Protein AF-A0A935Y206-F1 (afdb_monomer_lite)

Sequence (131 aa):
MAISHSARYLCGFILDNRCCIFYPYLQGKVLQQSDTTMWEASSKESLDYRKETGESALWNTRMFGGMPTYQITSPAKSNYLVYVQSALALFTSGPLYYFILFSICSYIFYLALSMLMDSICRSYKLCLCHE

Secondary structure (DSSP, 8-state):
-HHHHHHHHHHHHHHHHHHHTSHHHHTTPPP--HHHHHHHHHHHHHHHHHHHHSSPPSEESTTTT-EEGGGTT---TT-THHHHHHHHTTT--SHHHHHHHHHHHHHHHHHHHHHHHHHHHHHTT-GGG--

pLDDT: mean 77.19, std 11.03, range [38.97, 92.62]

Foldseek 3Di:
DLVVVLVVVLVVVVVVCCPPPCVVVVVVDDDDDPVVVVLCVQCVQQVVCCVVVVDGDQWDCPPPRIDGCPVRDDDDPDPPVVVVVVVQQVPPDDPVSVVVVVSVVVSVVSVVVSVVVVVVCVVVVPPPPPD

Radius of gyration: 23.93 Å; chains: 1; bounding box: 54×35×66 Å

Structure (mmCIF, N/CA/C/O backbone):
data_AF-A0A935Y206-F1
#
_entry.id   AF-A0A935Y206-F1
#
loop_
_atom_site.group_PDB
_atom_site.id
_atom_site.type_symbol
_atom_site.label_atom_id
_atom_site.label_alt_id
_atom_site.label_comp_id
_atom_site.label_asym_id
_atom_site.label_entity_id
_atom_site.label_seq_id
_atom_site.pdbx_PDB_ins_code
_atom_site.Cartn_x
_atom_site.Cartn_y
_atom_site.Cartn_z
_atom_site.occupancy
_atom_site.B_iso_or_equiv
_atom_site.auth_seq_id
_atom_site.auth_comp_id
_atom_site.auth_asym_id
_atom_site.auth_atom_id
_atom_site.pdbx_PDB_model_num
ATOM 1 N N . MET A 1 1 ? 18.323 -7.080 -31.853 1.00 52.34 1 MET A N 1
ATOM 2 C CA . MET A 1 1 ? 18.274 -8.410 -31.203 1.00 52.34 1 MET A CA 1
ATOM 3 C C . MET A 1 1 ? 18.087 -8.323 -29.683 1.00 52.34 1 MET A C 1
ATOM 5 O O . MET A 1 1 ? 17.282 -9.074 -29.146 1.00 52.34 1 MET A O 1
ATOM 9 N N . ALA A 1 2 ? 18.722 -7.370 -28.985 1.00 55.7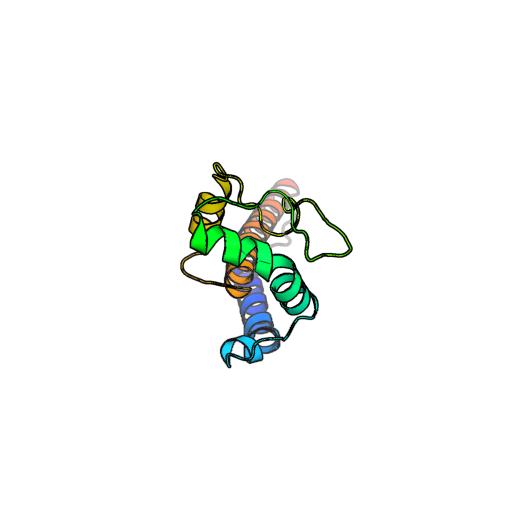5 2 ALA A N 1
ATOM 10 C CA . ALA A 1 2 ? 18.570 -7.185 -27.531 1.00 55.75 2 ALA A CA 1
ATOM 11 C C . ALA A 1 2 ? 17.109 -6.989 -27.056 1.00 55.75 2 ALA A C 1
ATOM 13 O O . ALA A 1 2 ? 16.681 -7.633 -26.101 1.00 55.75 2 ALA A O 1
ATOM 14 N N . ILE A 1 3 ? 16.306 -6.200 -27.785 1.00 58.75 3 ILE A N 1
ATOM 15 C CA . ILE A 1 3 ? 14.886 -5.938 -27.457 1.00 58.75 3 ILE A CA 1
ATOM 16 C C . ILE A 1 3 ? 14.011 -7.202 -27.586 1.00 58.75 3 ILE A C 1
ATOM 18 O O . ILE A 1 3 ? 13.080 -7.408 -26.812 1.00 58.75 3 ILE A O 1
ATOM 22 N N . SER A 1 4 ? 14.318 -8.100 -28.531 1.00 61.31 4 SER A N 1
ATOM 23 C CA . SER A 1 4 ? 13.579 -9.363 -28.670 1.00 61.31 4 SER A CA 1
ATOM 24 C C . SER A 1 4 ? 13.944 -10.389 -27.597 1.00 61.31 4 SER A C 1
ATOM 26 O O . SER A 1 4 ? 13.126 -11.253 -27.301 1.00 61.31 4 SER A O 1
ATOM 28 N N . HIS A 1 5 ? 15.144 -10.313 -27.011 1.00 65.25 5 HIS A N 1
ATOM 29 C CA . HIS A 1 5 ? 15.527 -11.161 -25.880 1.00 65.25 5 HIS A CA 1
ATOM 30 C C . HIS A 1 5 ? 14.906 -10.657 -24.575 1.00 65.25 5 HIS A C 1
ATOM 32 O O . HIS A 1 5 ? 14.305 -11.450 -23.856 1.00 65.25 5 HIS A O 1
ATOM 38 N N . SER A 1 6 ? 14.945 -9.348 -24.307 1.00 63.66 6 SER A N 1
ATOM 39 C CA . SER A 1 6 ? 14.300 -8.761 -23.122 1.00 63.66 6 SER A CA 1
ATOM 40 C C . SER A 1 6 ? 12.784 -9.001 -23.096 1.00 63.66 6 SER A C 1
ATOM 42 O O . SER A 1 6 ? 12.241 -9.345 -22.047 1.00 63.66 6 SER A O 1
ATOM 44 N N . ALA A 1 7 ? 12.109 -8.949 -24.251 1.00 64.06 7 ALA A N 1
ATOM 45 C CA . ALA A 1 7 ? 10.695 -9.314 -24.368 1.00 64.06 7 ALA A CA 1
ATOM 46 C C . ALA A 1 7 ? 10.416 -10.802 -24.055 1.00 64.06 7 ALA A C 1
ATOM 48 O O . ALA A 1 7 ? 9.395 -11.116 -23.442 1.00 64.06 7 ALA A O 1
ATOM 49 N N . ARG A 1 8 ? 11.324 -11.726 -24.414 1.00 67.69 8 ARG A N 1
ATOM 50 C CA . ARG A 1 8 ? 11.196 -13.160 -24.077 1.00 67.69 8 ARG A CA 1
ATOM 51 C C . ARG A 1 8 ? 11.330 -13.407 -22.573 1.00 67.69 8 ARG A C 1
ATOM 53 O O . ARG A 1 8 ? 10.532 -14.163 -22.025 1.00 67.69 8 ARG A O 1
ATOM 60 N N . TYR A 1 9 ? 12.277 -12.748 -21.900 1.00 69.44 9 TYR A N 1
ATOM 61 C CA . TYR A 1 9 ? 12.439 -12.860 -20.443 1.00 69.44 9 TYR A CA 1
ATOM 62 C C . TYR A 1 9 ? 11.244 -12.277 -19.679 1.00 69.44 9 TYR A C 1
ATOM 64 O O . TYR A 1 9 ? 10.820 -12.854 -18.681 1.00 69.44 9 TYR A O 1
ATOM 72 N N . LEU A 1 10 ? 10.654 -11.185 -20.177 1.00 66.38 10 LEU A N 1
ATOM 73 C CA . LEU A 1 10 ? 9.443 -10.611 -19.593 1.00 66.38 10 LEU A CA 1
ATOM 74 C C . LEU A 1 10 ? 8.237 -11.552 -19.736 1.00 66.38 10 LEU A C 1
ATOM 76 O O . LEU A 1 10 ? 7.524 -11.787 -18.762 1.00 66.38 10 LEU A O 1
ATOM 80 N N . CYS A 1 11 ? 8.021 -12.120 -20.928 1.00 65.06 11 CYS A N 1
ATOM 81 C CA . CYS A 1 11 ? 6.955 -13.099 -21.143 1.00 65.06 11 CYS A CA 1
ATOM 82 C C . CYS A 1 11 ? 7.135 -14.340 -20.257 1.00 65.06 11 CYS A C 1
ATOM 84 O O . CYS A 1 11 ? 6.157 -14.781 -19.661 1.00 65.06 11 CYS A O 1
ATOM 86 N N . GLY A 1 12 ? 8.361 -14.856 -20.109 1.00 70.56 12 GLY A N 1
ATOM 87 C CA . GLY A 1 12 ? 8.660 -15.967 -19.196 1.00 70.56 12 GLY A CA 1
ATOM 88 C C . GLY A 1 12 ? 8.353 -15.624 -17.737 1.00 70.56 12 GLY A C 1
ATOM 89 O O . GLY A 1 12 ? 7.554 -16.298 -17.098 1.00 70.56 12 GLY A O 1
ATOM 90 N N . PHE A 1 13 ? 8.873 -14.499 -17.238 1.00 71.12 13 PHE A N 1
ATOM 91 C CA . PHE A 1 13 ? 8.650 -14.064 -15.856 1.00 71.12 13 PHE A CA 1
ATOM 92 C C . PHE A 1 13 ? 7.165 -13.843 -15.524 1.00 71.12 13 PHE A C 1
ATOM 94 O O . PHE A 1 13 ? 6.713 -14.191 -14.430 1.00 71.12 13 PHE A O 1
ATOM 101 N N . ILE A 1 14 ? 6.387 -13.285 -16.459 1.00 68.75 14 ILE A N 1
ATOM 102 C CA . ILE A 1 14 ? 4.944 -13.084 -16.281 1.00 68.75 14 ILE A CA 1
ATOM 103 C C . ILE A 1 14 ? 4.202 -14.427 -16.310 1.00 68.75 14 ILE A C 1
ATOM 105 O O . ILE A 1 14 ? 3.335 -14.643 -15.463 1.00 68.75 14 ILE A O 1
ATOM 109 N N . LEU A 1 15 ? 4.523 -15.328 -17.245 1.00 66.44 15 LEU A N 1
ATOM 110 C CA . LEU A 1 15 ? 3.852 -16.627 -17.377 1.00 66.44 15 LEU A CA 1
ATOM 111 C C . LEU A 1 15 ? 4.145 -17.557 -16.188 1.00 66.44 15 LEU A C 1
ATOM 113 O O . LEU A 1 15 ? 3.211 -18.157 -15.652 1.00 66.44 15 LEU A O 1
ATOM 117 N N . ASP A 1 16 ? 5.390 -17.602 -15.713 1.00 62.94 16 ASP A N 1
ATOM 118 C CA . ASP A 1 16 ? 5.805 -18.469 -14.604 1.00 62.94 16 ASP A CA 1
ATOM 119 C C . ASP A 1 16 ? 5.179 -18.036 -13.265 1.00 62.94 16 ASP A C 1
ATOM 121 O O . ASP A 1 16 ? 4.675 -18.860 -12.497 1.00 62.94 16 ASP A O 1
ATOM 125 N N . ASN A 1 17 ? 5.130 -16.727 -12.989 1.00 63.81 17 ASN A N 1
ATOM 126 C CA . ASN A 1 17 ? 4.570 -16.218 -11.732 1.00 63.81 17 ASN A CA 1
ATOM 127 C C . ASN A 1 17 ? 3.033 -16.270 -11.683 1.00 63.81 17 ASN A C 1
ATOM 129 O O . ASN A 1 17 ? 2.460 -16.521 -10.619 1.00 63.81 17 ASN A O 1
ATOM 133 N N . ARG A 1 18 ? 2.346 -16.041 -12.814 1.00 62.72 18 ARG A N 1
ATOM 134 C CA . ARG A 1 18 ? 0.870 -16.052 -12.891 1.00 62.72 18 ARG A CA 1
ATOM 135 C C . ARG A 1 18 ? 0.289 -17.417 -12.526 1.00 62.72 18 ARG A C 1
ATOM 137 O O . ARG A 1 18 ? -0.690 -17.476 -11.785 1.00 62.72 18 ARG A O 1
ATOM 144 N N . CYS A 1 19 ? 0.881 -18.489 -13.046 1.00 58.19 19 CYS A N 1
ATOM 145 C CA . CYS A 1 19 ? 0.313 -19.831 -12.949 1.00 58.19 19 CYS A CA 1
ATOM 146 C C . CYS A 1 19 ? 0.578 -20.496 -11.593 1.00 58.19 19 CYS A C 1
ATOM 148 O O . CYS A 1 19 ? -0.313 -21.149 -11.057 1.00 58.19 19 CYS A O 1
ATOM 150 N N . CYS A 1 20 ? 1.764 -20.310 -11.009 1.00 62.03 20 CYS A N 1
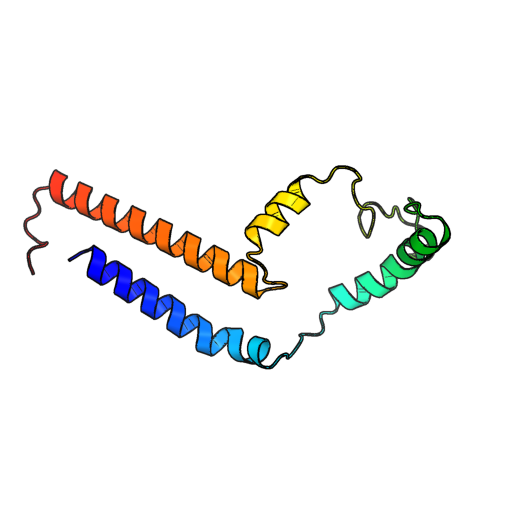ATOM 151 C CA . CYS A 1 20 ? 2.150 -21.055 -9.808 1.00 62.03 20 CYS A CA 1
ATOM 152 C C . CYS A 1 20 ? 1.749 -20.361 -8.497 1.00 62.03 20 CYS A C 1
ATOM 154 O O . CYS A 1 20 ? 1.376 -21.038 -7.542 1.00 62.03 20 CYS A O 1
ATOM 156 N N . ILE A 1 21 ? 1.803 -19.024 -8.432 1.00 68.56 21 ILE A N 1
ATOM 157 C CA . ILE A 1 21 ? 1.690 -18.288 -7.157 1.00 68.56 21 ILE A CA 1
ATOM 158 C C . ILE A 1 21 ? 0.302 -17.654 -6.976 1.00 68.56 21 ILE A C 1
ATOM 160 O O . ILE A 1 21 ? -0.262 -17.695 -5.884 1.00 68.56 21 ILE A O 1
ATOM 164 N N . PHE A 1 22 ? -0.291 -17.103 -8.042 1.00 73.69 22 PHE A N 1
ATOM 165 C CA . PHE A 1 22 ? -1.560 -16.360 -7.954 1.00 73.69 22 PHE A CA 1
ATOM 166 C C . PHE A 1 22 ? -2.812 -17.202 -8.202 1.00 73.69 22 PHE A C 1
ATOM 168 O O . PHE A 1 22 ? -3.919 -16.721 -7.968 1.00 73.69 22 PHE A O 1
ATOM 175 N N . TYR A 1 23 ? -2.676 -18.459 -8.621 1.00 77.62 23 TYR A N 1
ATOM 176 C CA . TYR A 1 23 ? -3.816 -19.343 -8.863 1.00 77.62 23 TYR A CA 1
ATOM 177 C C . TYR A 1 23 ? -4.803 -19.456 -7.679 1.00 77.62 23 TYR A C 1
ATOM 179 O O . TYR A 1 23 ? -5.996 -19.235 -7.894 1.00 77.62 23 TYR A O 1
ATOM 187 N N . PRO A 1 24 ? -4.377 -19.703 -6.419 1.00 78.19 24 PRO A N 1
ATOM 188 C CA . PRO A 1 24 ? -5.313 -19.728 -5.290 1.00 78.19 24 PRO A CA 1
ATOM 189 C C . PRO A 1 24 ? -5.929 -18.352 -4.990 1.00 78.19 24 PRO A C 1
ATOM 191 O O . PRO A 1 24 ? -7.084 -18.279 -4.577 1.00 78.19 24 PRO A O 1
ATOM 194 N N . TYR A 1 25 ? -5.196 -17.264 -5.243 1.00 78.62 25 TYR A N 1
ATOM 195 C CA . TYR A 1 25 ? -5.699 -15.900 -5.070 1.00 78.62 25 TYR A CA 1
ATOM 196 C C . TYR A 1 25 ? -6.816 -15.577 -6.076 1.00 78.62 25 TYR A C 1
ATOM 198 O O . TYR A 1 25 ? -7.846 -15.024 -5.703 1.00 78.62 25 TYR A O 1
ATOM 206 N N . LEU A 1 26 ? -6.659 -15.995 -7.337 1.00 75.56 26 LEU A N 1
ATOM 207 C CA . LEU A 1 26 ? -7.680 -15.855 -8.385 1.00 75.56 26 LEU A CA 1
ATOM 208 C C . LEU A 1 26 ? -8.931 -16.705 -8.111 1.00 75.56 26 LEU A C 1
ATOM 210 O O . LEU A 1 26 ? -10.018 -16.353 -8.555 1.00 75.56 26 LEU A O 1
ATOM 214 N N . GLN A 1 27 ? -8.793 -17.792 -7.346 1.00 82.31 27 GLN A N 1
ATOM 215 C CA . GLN A 1 27 ? -9.918 -18.594 -6.846 1.00 82.31 27 GLN A CA 1
ATOM 216 C C . GLN A 1 27 ? -10.653 -17.942 -5.663 1.00 82.31 27 GLN A C 1
ATOM 218 O O . GL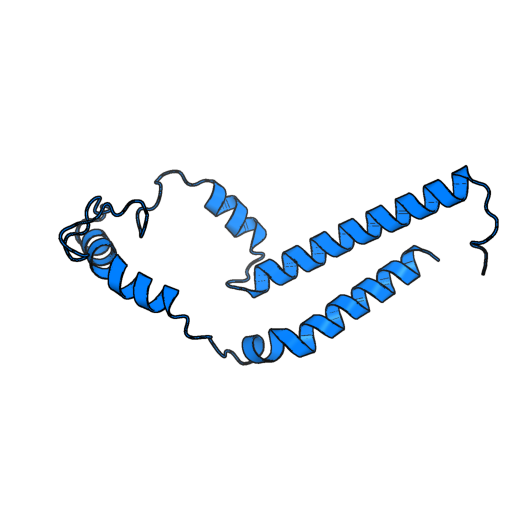N A 1 27 ? -11.584 -18.538 -5.125 1.00 82.31 27 GLN A O 1
ATOM 223 N N . GLY A 1 28 ? -10.226 -16.756 -5.216 1.00 80.56 28 GLY A N 1
ATOM 224 C CA . GLY A 1 28 ? -10.818 -16.067 -4.070 1.00 80.56 28 GLY A CA 1
ATOM 225 C C . GLY A 1 28 ? -10.483 -16.709 -2.724 1.00 80.56 28 GLY A C 1
ATOM 226 O O . GLY A 1 28 ? -11.134 -16.411 -1.725 1.00 80.56 28 GLY A O 1
ATOM 227 N N . LYS A 1 29 ? -9.477 -17.593 -2.662 1.00 82.31 29 LYS A N 1
ATOM 228 C CA . LYS A 1 29 ? -9.028 -18.160 -1.388 1.00 82.31 29 LYS A CA 1
ATOM 229 C C . LYS A 1 29 ? -8.262 -17.092 -0.619 1.00 82.31 29 LYS A C 1
ATOM 231 O O . LYS A 1 29 ? -7.241 -16.588 -1.084 1.00 82.31 29 LYS A O 1
ATOM 236 N N . VAL A 1 30 ? -8.753 -16.774 0.571 1.00 81.19 30 VAL A N 1
ATOM 237 C CA . VAL A 1 30 ? -8.119 -15.822 1.483 1.00 81.19 30 VAL A CA 1
ATOM 238 C C . VAL A 1 30 ? -7.341 -16.595 2.539 1.00 81.19 30 VAL A C 1
ATOM 240 O O . VAL A 1 30 ? -7.866 -17.525 3.154 1.00 81.19 30 VAL A O 1
ATOM 243 N N . LEU A 1 31 ? -6.082 -16.212 2.751 1.00 82.81 31 LEU A N 1
ATOM 244 C CA . LEU A 1 31 ? -5.264 -16.766 3.821 1.00 82.81 31 LEU A CA 1
ATOM 245 C C . LEU A 1 31 ? -5.670 -16.124 5.152 1.00 82.81 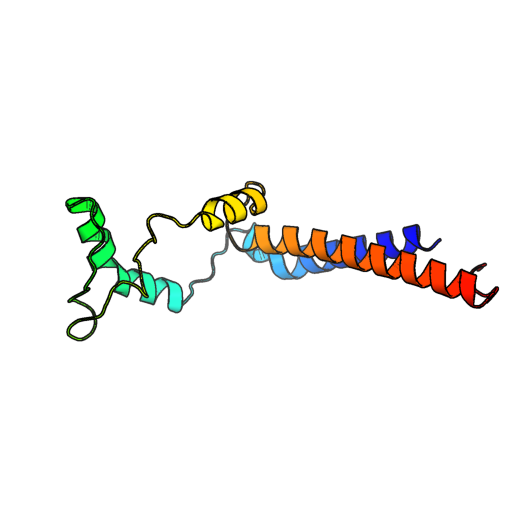31 LEU A C 1
ATOM 247 O O . LEU A 1 31 ? -5.606 -14.905 5.295 1.00 82.81 31 LEU A O 1
ATOM 251 N N . GLN A 1 32 ? -6.053 -16.947 6.127 1.00 86.94 32 GLN A N 1
ATOM 252 C CA . GLN A 1 32 ? -6.260 -16.492 7.500 1.00 86.94 32 GLN A CA 1
ATOM 253 C C . GLN A 1 32 ? -4.895 -16.240 8.143 1.00 86.94 32 GLN A C 1
ATOM 255 O O . GLN A 1 32 ? -4.113 -17.170 8.337 1.00 86.94 32 GLN A O 1
ATOM 260 N N . GLN A 1 33 ? -4.594 -14.976 8.428 1.00 88.88 33 GLN A N 1
ATOM 261 C CA . GLN A 1 33 ? -3.344 -14.565 9.057 1.00 88.88 33 GLN A CA 1
ATOM 262 C C . GLN A 1 33 ? -3.593 -14.328 10.547 1.00 88.88 33 GLN A C 1
ATOM 264 O O . GLN A 1 33 ? -4.503 -13.596 10.924 1.00 88.88 33 GLN A O 1
ATOM 269 N N . SER A 1 34 ? -2.779 -14.934 11.413 1.00 92.62 34 SER A N 1
ATOM 270 C CA . SER A 1 34 ? -2.928 -14.750 12.863 1.00 92.62 34 SER A CA 1
ATOM 271 C C . SER A 1 34 ? -2.791 -13.280 13.266 1.00 92.62 34 SER A C 1
ATOM 273 O O . SER A 1 34 ? -3.519 -12.810 14.135 1.00 92.62 34 SER A O 1
ATOM 275 N N . ASP A 1 35 ? -1.917 -12.537 12.587 1.00 90.81 35 ASP A N 1
ATOM 276 C CA . ASP A 1 35 ? -1.707 -11.109 12.824 1.00 90.81 35 ASP A CA 1
ATOM 277 C C . ASP A 1 35 ? -2.965 -10.272 12.546 1.00 90.81 35 ASP A C 1
ATOM 279 O O . ASP A 1 35 ? -3.370 -9.477 13.391 1.00 90.81 35 ASP A O 1
ATOM 283 N N . THR A 1 36 ? -3.668 -10.512 11.431 1.00 88.94 36 THR A N 1
ATOM 284 C CA . THR A 1 36 ? -4.897 -9.765 11.111 1.00 88.94 36 THR A CA 1
ATOM 285 C C . THR A 1 36 ? -6.003 -10.044 12.123 1.00 88.94 36 THR A C 1
ATOM 287 O O . THR A 1 36 ? -6.666 -9.113 12.575 1.00 88.94 36 THR A O 1
ATOM 290 N N . THR A 1 37 ? -6.157 -11.303 12.546 1.00 92.00 37 THR A N 1
ATOM 291 C CA . THR A 1 37 ? -7.143 -11.675 13.575 1.00 92.00 37 THR A CA 1
ATOM 292 C C . THR A 1 37 ? -6.817 -11.066 14.942 1.00 92.00 37 THR A C 1
ATOM 294 O O . THR A 1 37 ? -7.708 -10.582 15.642 1.00 92.00 37 THR A O 1
ATOM 297 N N . MET A 1 38 ? -5.535 -11.029 15.318 1.00 90.31 38 MET A N 1
ATOM 298 C CA . MET A 1 38 ? -5.087 -10.447 16.581 1.00 90.31 38 MET A CA 1
ATOM 299 C C . MET A 1 38 ? -5.208 -8.920 16.571 1.00 90.31 38 MET A C 1
ATOM 301 O O . MET A 1 38 ? -5.624 -8.330 17.571 1.00 90.31 38 MET A O 1
ATOM 305 N N . TRP A 1 39 ? -4.903 -8.277 15.442 1.00 89.19 39 TRP A N 1
ATOM 306 C CA . TRP A 1 39 ? -5.102 -6.844 15.242 1.00 89.19 39 TRP A CA 1
ATOM 307 C C . TRP A 1 39 ? -6.582 -6.462 15.313 1.00 89.19 39 TRP A C 1
ATOM 309 O O . TRP A 1 39 ? -6.924 -5.480 15.973 1.00 89.19 39 TRP A O 1
ATOM 319 N N . GLU A 1 40 ? -7.476 -7.237 14.696 1.00 90.12 40 GLU A N 1
ATOM 320 C CA . GLU A 1 40 ? -8.918 -6.973 14.738 1.00 90.12 40 GLU A CA 1
ATOM 321 C C . GLU A 1 40 ? -9.454 -7.053 16.175 1.00 90.12 40 GLU A C 1
ATOM 323 O O . GLU A 1 40 ? -10.187 -6.168 16.620 1.00 90.12 40 GLU A O 1
ATOM 328 N N . ALA A 1 41 ? -9.023 -8.060 16.942 1.00 88.75 41 ALA A N 1
ATOM 329 C CA . ALA A 1 41 ? -9.369 -8.178 18.357 1.00 88.75 41 ALA A CA 1
ATOM 330 C C . ALA A 1 41 ? -8.830 -6.999 19.190 1.00 88.75 41 ALA A C 1
ATOM 332 O O . ALA A 1 41 ? -9.546 -6.439 20.021 1.00 88.75 41 ALA A O 1
ATOM 333 N N . SER A 1 42 ? -7.585 -6.597 18.931 1.00 87.06 42 SER A N 1
ATOM 334 C CA . SER A 1 42 ? -6.872 -5.535 19.649 1.00 87.06 42 SER A CA 1
ATOM 335 C C . SER A 1 42 ? -7.427 -4.135 19.364 1.00 87.06 42 SER A C 1
ATOM 337 O O . SER A 1 42 ? -7.531 -3.305 20.262 1.00 87.06 42 SER A O 1
ATOM 339 N N . SER A 1 43 ? -7.821 -3.864 18.120 1.00 88.81 43 SER A N 1
ATOM 340 C CA . SER A 1 43 ? -8.288 -2.549 17.656 1.00 88.81 43 SER A CA 1
ATOM 341 C C . SER A 1 43 ? -9.778 -2.290 17.886 1.00 88.81 43 SER A C 1
ATOM 343 O O . SER A 1 43 ? -10.225 -1.149 17.750 1.00 88.81 43 SER A O 1
ATOM 345 N N . LYS A 1 44 ? -10.551 -3.319 18.260 1.00 89.94 44 LYS A N 1
ATOM 346 C CA . LYS A 1 44 ? -12.018 -3.267 18.338 1.00 89.94 44 LYS A CA 1
ATOM 347 C C . LYS A 1 44 ? -12.545 -2.106 19.186 1.00 89.94 44 LYS A C 1
ATOM 349 O O . LYS A 1 44 ? -13.393 -1.356 18.720 1.00 89.94 44 LYS A O 1
ATOM 354 N N . GLU A 1 45 ? -11.992 -1.901 20.383 1.00 88.62 45 GLU A N 1
ATOM 355 C CA . GLU A 1 45 ? -12.387 -0.792 21.268 1.00 88.62 45 GLU A CA 1
ATOM 356 C C . GLU A 1 45 ? -12.158 0.575 20.613 1.00 88.62 45 GLU A C 1
ATOM 358 O O . GLU A 1 45 ? -13.047 1.422 20.596 1.00 88.62 45 GLU A O 1
ATOM 363 N N . SER A 1 46 ? -10.970 0.788 20.043 1.00 87.75 46 SER A N 1
ATOM 364 C CA . SER A 1 46 ? -10.610 2.062 19.417 1.00 87.75 46 SER A CA 1
ATOM 365 C C . SER A 1 46 ? -11.446 2.348 18.167 1.00 87.75 46 SER A C 1
ATOM 367 O O . SER A 1 46 ? -11.772 3.505 17.898 1.00 87.75 46 SER A O 1
ATOM 369 N N . LEU A 1 47 ? -11.805 1.307 17.409 1.00 88.75 47 LEU A N 1
ATOM 370 C CA . LEU A 1 47 ? -12.689 1.415 16.249 1.00 88.75 47 LEU A CA 1
ATOM 371 C C . LEU A 1 47 ? -14.129 1.734 16.657 1.00 88.75 47 LEU A C 1
ATOM 373 O O . LEU A 1 47 ? -14.751 2.581 16.021 1.00 88.75 47 LEU A O 1
ATOM 377 N N . ASP A 1 48 ? -14.651 1.088 17.698 1.00 90.56 48 ASP A N 1
ATOM 378 C CA . ASP A 1 48 ? -16.017 1.317 18.172 1.00 90.56 48 ASP A CA 1
ATOM 379 C C . ASP A 1 48 ? -16.159 2.712 18.804 1.00 90.56 48 ASP A C 1
ATOM 381 O O . ASP A 1 48 ? -17.060 3.458 18.422 1.00 90.56 48 ASP A O 1
ATOM 385 N N . TYR A 1 49 ? -15.187 3.145 19.618 1.00 89.31 49 TYR A N 1
ATOM 386 C CA . TYR A 1 49 ? -15.132 4.516 20.145 1.00 89.31 49 TYR A CA 1
ATOM 387 C C . TYR A 1 49 ? -15.159 5.568 19.028 1.00 89.31 49 TYR A C 1
ATOM 389 O O . TYR A 1 49 ? -15.858 6.579 19.123 1.00 89.31 49 TYR A O 1
ATOM 397 N N . ARG A 1 50 ? -14.432 5.318 17.932 1.00 88.06 50 ARG A N 1
ATOM 398 C CA . ARG A 1 50 ? -14.404 6.216 16.774 1.00 88.06 50 ARG A CA 1
ATOM 399 C C . ARG A 1 50 ? -15.726 6.253 16.014 1.00 88.06 50 ARG A C 1
ATOM 401 O O . ARG A 1 50 ? -16.069 7.303 15.477 1.00 88.06 50 ARG A O 1
ATOM 408 N N . LYS A 1 51 ? -16.463 5.142 15.944 1.00 88.75 51 LYS A N 1
ATOM 409 C CA . LYS A 1 51 ? -17.797 5.117 15.320 1.00 88.75 51 LYS A CA 1
ATOM 410 C C . LYS A 1 51 ? -18.807 5.935 16.124 1.00 88.75 51 LYS A C 1
ATOM 412 O O . LYS A 1 51 ? -19.660 6.573 15.521 1.00 88.75 51 LYS A O 1
ATOM 417 N N . GLU A 1 52 ? -18.701 5.917 17.450 1.00 91.00 52 GLU A N 1
ATOM 418 C CA . GLU A 1 52 ? -19.632 6.610 18.350 1.00 91.00 52 GLU A CA 1
ATOM 419 C C . GLU A 1 52 ? -19.331 8.106 18.483 1.00 91.00 52 GLU A C 1
ATOM 421 O O . GLU A 1 52 ? -20.235 8.932 18.393 1.00 91.00 52 GLU A O 1
ATOM 426 N N . THR A 1 53 ? -18.062 8.468 18.685 1.00 87.31 53 THR A N 1
ATOM 427 C CA . THR A 1 53 ? -17.661 9.857 18.974 1.00 87.31 53 THR A CA 1
ATOM 428 C C . THR A 1 53 ? -17.170 10.619 17.745 1.00 87.31 53 THR A C 1
ATOM 430 O O . THR A 1 53 ? -17.089 11.843 17.765 1.00 87.31 53 THR A O 1
ATOM 433 N N . GLY A 1 54 ? -16.806 9.911 16.673 1.00 83.44 54 GLY A N 1
ATOM 434 C CA . GLY A 1 54 ? -16.120 10.487 15.516 1.00 83.44 54 GLY A CA 1
ATOM 435 C C . GLY A 1 54 ? -14.632 10.783 15.751 1.00 83.44 54 GLY A C 1
ATOM 436 O O . GLY A 1 54 ? -13.912 11.066 14.789 1.00 83.44 54 GLY A O 1
ATOM 437 N N . GLU A 1 55 ? -14.137 10.667 16.987 1.00 82.19 55 GLU A N 1
ATOM 438 C CA . GLU A 1 55 ? -12.741 10.916 17.343 1.00 82.19 55 GLU A CA 1
ATOM 439 C C . GLU A 1 55 ? -11.954 9.617 17.547 1.00 82.19 55 GLU A C 1
ATOM 441 O O . GLU A 1 55 ? -12.477 8.576 17.935 1.00 82.19 55 GLU A O 1
ATOM 446 N N . SER A 1 56 ? -10.654 9.651 17.261 1.00 82.19 56 SER A N 1
ATOM 447 C CA . SER A 1 56 ? -9.768 8.512 17.508 1.00 82.19 56 SER A CA 1
ATOM 448 C C . SER A 1 56 ? -9.390 8.439 18.988 1.00 82.19 56 SER A C 1
ATOM 450 O O . SER A 1 56 ? -8.745 9.359 19.493 1.00 82.19 56 SER A O 1
ATOM 452 N N . ALA A 1 57 ? -9.711 7.330 19.663 1.00 84.44 57 ALA A N 1
ATOM 453 C CA . ALA A 1 57 ? -9.202 7.059 21.008 1.00 84.44 57 ALA A CA 1
ATOM 454 C C . ALA A 1 57 ? -7.668 7.049 20.979 1.00 84.44 57 ALA A C 1
ATOM 456 O O . ALA A 1 57 ? -7.100 6.378 20.120 1.00 84.44 57 ALA A O 1
ATOM 457 N N . LEU A 1 58 ? -7.003 7.768 21.890 1.00 86.25 58 LEU A N 1
ATOM 458 C CA . LEU A 1 58 ? -5.533 7.796 22.019 1.00 86.25 58 LEU A CA 1
ATOM 459 C C . LEU A 1 58 ? -4.993 6.707 22.963 1.00 86.25 58 LEU A C 1
ATOM 461 O O . LEU A 1 58 ? -3.805 6.381 22.930 1.00 86.25 58 LEU A O 1
ATOM 465 N N . TRP A 1 59 ? -5.873 6.134 23.785 1.00 85.88 59 TRP A N 1
ATOM 466 C CA . TRP A 1 59 ? -5.574 5.095 24.763 1.00 85.88 59 TRP A CA 1
ATOM 467 C C . TRP A 1 59 ? -6.609 3.974 24.647 1.00 85.88 59 TRP A C 1
ATOM 469 O O . TRP A 1 59 ? -7.807 4.246 24.590 1.00 85.88 59 TRP A O 1
ATOM 479 N N . ASN A 1 60 ? -6.150 2.727 24.578 1.00 84.56 60 ASN A N 1
ATOM 480 C CA . ASN A 1 60 ? -6.983 1.527 24.553 1.00 84.56 60 ASN A CA 1
ATOM 481 C C . ASN A 1 60 ? -6.853 0.840 25.904 1.00 84.56 60 ASN A C 1
ATOM 483 O O . ASN A 1 60 ? -5.746 0.475 26.286 1.00 84.56 60 ASN A O 1
ATOM 487 N N . THR A 1 61 ? -7.961 0.685 26.620 1.00 85.69 61 THR A N 1
ATOM 488 C CA . THR A 1 61 ? -7.973 0.179 28.001 1.00 85.69 61 THR A CA 1
ATOM 489 C C . THR A 1 61 ? -8.076 -1.344 28.034 1.00 85.69 61 THR A C 1
ATOM 491 O O . THR A 1 61 ? -7.686 -1.979 29.013 1.00 85.69 61 THR A O 1
ATOM 494 N N . ARG A 1 62 ? -8.584 -1.954 26.959 1.00 82.06 62 ARG A N 1
ATOM 495 C CA . ARG A 1 62 ? -8.829 -3.399 26.883 1.00 82.06 62 ARG A CA 1
ATOM 496 C C . ARG A 1 62 ? -7.589 -4.226 26.560 1.00 82.06 62 ARG A C 1
ATOM 498 O O . ARG A 1 62 ? -7.611 -5.439 26.755 1.00 82.06 62 ARG A O 1
ATOM 505 N N . MET A 1 63 ? -6.499 -3.600 26.132 1.00 79.81 63 MET A N 1
ATOM 506 C CA . MET A 1 63 ? -5.214 -4.271 25.938 1.00 79.81 63 MET A CA 1
ATOM 507 C C . MET A 1 63 ? -4.335 -4.175 27.184 1.00 79.81 63 MET A C 1
ATOM 509 O O . MET A 1 63 ? -3.766 -3.125 27.454 1.00 79.81 63 MET A O 1
ATOM 513 N N . PHE A 1 64 ? -4.222 -5.281 27.931 1.00 72.06 64 PHE A N 1
ATOM 514 C CA . PHE A 1 64 ? -3.259 -5.488 29.029 1.00 72.06 64 PHE A CA 1
ATOM 515 C C . PHE A 1 64 ? -3.051 -4.274 29.957 1.00 72.06 64 PHE A C 1
ATOM 517 O O . PHE A 1 64 ? -1.927 -3.844 30.198 1.00 72.06 64 PHE A O 1
ATOM 524 N N . GLY A 1 65 ? -4.145 -3.720 30.490 1.00 79.75 65 GLY A N 1
ATOM 525 C CA . GLY A 1 65 ? -4.095 -2.605 31.446 1.00 79.75 65 GLY A CA 1
ATOM 526 C C . GLY A 1 65 ? -3.920 -1.220 30.819 1.00 79.75 65 GLY A C 1
ATOM 527 O O . GLY A 1 65 ? -3.870 -0.230 31.546 1.00 79.75 65 GLY A O 1
ATOM 528 N N . GLY A 1 66 ? -3.875 -1.131 29.492 1.00 82.12 66 GLY A N 1
ATOM 529 C CA . GLY A 1 66 ? -3.787 0.123 28.766 1.00 82.12 66 GLY A CA 1
ATOM 530 C C . GLY A 1 66 ? -2.611 0.163 27.799 1.00 82.12 66 GLY A C 1
ATOM 531 O O . GLY A 1 66 ? -1.476 -0.083 28.203 1.00 82.12 66 GLY A O 1
ATOM 532 N N . MET A 1 67 ? -2.848 0.548 26.543 1.00 87.50 67 MET A N 1
ATOM 533 C CA . MET A 1 67 ? -1.768 0.931 25.629 1.00 87.50 67 MET A CA 1
ATOM 534 C C . MET A 1 67 ? -2.132 2.128 24.739 1.00 87.50 67 MET A C 1
ATOM 536 O O . MET A 1 67 ? -3.303 2.309 24.387 1.00 87.50 67 MET A O 1
ATOM 540 N N . PRO A 1 68 ? -1.141 2.929 24.309 1.00 86.62 68 PRO A N 1
ATOM 541 C CA . PRO A 1 68 ? -1.354 3.962 23.304 1.00 86.62 68 PRO A CA 1
ATOM 542 C C . PRO A 1 68 ? -1.823 3.367 21.969 1.00 86.62 68 PRO A C 1
ATOM 544 O O . PRO A 1 68 ? -1.229 2.428 21.441 1.00 86.62 68 PRO A O 1
ATOM 547 N N . THR A 1 69 ? -2.847 3.960 21.363 1.00 85.50 69 THR A N 1
ATOM 548 C CA . THR A 1 69 ? -3.448 3.479 20.099 1.00 85.50 69 THR A CA 1
ATOM 549 C C . THR A 1 69 ? -2.678 3.889 18.846 1.00 85.50 69 THR A C 1
ATOM 551 O O . THR A 1 69 ? -3.004 3.436 17.742 1.00 85.50 69 THR A O 1
ATOM 554 N N . TYR A 1 70 ? -1.648 4.731 18.998 1.00 82.81 70 TYR A N 1
ATOM 555 C CA . TYR A 1 70 ? -0.817 5.229 17.900 1.00 82.81 70 TYR A CA 1
ATOM 556 C C . TYR A 1 70 ? -0.231 4.111 17.035 1.00 82.81 70 TYR A C 1
ATOM 558 O O . TYR A 1 70 ? -0.117 4.280 15.828 1.00 82.81 70 TYR A O 1
ATOM 566 N N . GLN A 1 71 ? 0.100 2.968 17.639 1.00 80.56 71 GLN A N 1
ATOM 567 C CA . GLN A 1 71 ? 0.710 1.834 16.942 1.00 80.56 71 GLN A CA 1
ATOM 568 C C . GLN A 1 71 ? -0.304 0.849 16.340 1.00 80.56 71 GLN A C 1
ATOM 570 O O . GLN A 1 71 ? 0.096 -0.011 15.564 1.00 80.56 71 GLN A O 1
ATOM 575 N N . ILE A 1 72 ? -1.596 0.953 16.677 1.00 82.19 72 ILE A N 1
ATOM 576 C CA . ILE A 1 72 ? -2.615 -0.026 16.252 1.00 82.19 72 ILE A CA 1
ATOM 577 C C . ILE A 1 72 ? -3.547 0.545 15.185 1.00 82.19 72 ILE A C 1
ATOM 579 O O . ILE A 1 72 ? -3.824 -0.100 14.173 1.00 82.19 72 ILE A O 1
ATOM 583 N N . THR A 1 73 ? -4.125 1.720 15.449 1.00 75.88 73 THR A N 1
ATOM 584 C CA . THR A 1 73 ? -5.321 2.177 14.716 1.00 75.88 73 THR A CA 1
ATOM 585 C C . THR A 1 73 ? -5.375 3.684 14.526 1.00 75.88 73 THR A C 1
ATOM 587 O O . THR A 1 73 ? -6.238 4.149 13.789 1.00 75.88 73 THR A O 1
ATOM 590 N N . SER A 1 74 ? -4.484 4.466 15.144 1.00 70.00 74 SER A N 1
ATOM 591 C CA . SER A 1 74 ? -4.532 5.926 15.023 1.00 70.00 74 SER A CA 1
ATOM 592 C C . SER A 1 74 ? -4.210 6.365 13.589 1.00 70.00 74 SER A C 1
ATOM 594 O O . SER A 1 74 ? -3.063 6.248 13.147 1.00 70.00 74 SER A O 1
ATOM 596 N N . PRO A 1 75 ? -5.194 6.865 12.821 1.00 65.31 75 PRO A N 1
ATOM 597 C CA . PRO A 1 75 ? -4.921 7.377 11.494 1.00 65.31 75 PRO A CA 1
ATOM 598 C C . PRO A 1 75 ? -4.297 8.763 11.650 1.00 65.31 75 PRO A C 1
ATOM 600 O O . PRO A 1 75 ? -4.885 9.654 12.268 1.00 65.31 75 PRO A O 1
ATOM 603 N N . ALA A 1 76 ? -3.126 8.998 11.062 1.00 65.88 76 ALA A N 1
ATOM 604 C CA . ALA A 1 76 ? -2.629 10.365 11.017 1.00 65.88 76 ALA A CA 1
ATOM 605 C C . ALA A 1 76 ? -3.584 11.202 10.147 1.00 65.88 76 ALA A C 1
ATOM 607 O O . ALA A 1 76 ? -3.840 10.864 8.988 1.00 65.88 76 ALA A O 1
ATOM 608 N N . LYS A 1 77 ? -4.103 12.309 10.699 1.00 65.88 77 LYS A N 1
ATOM 609 C CA . LYS A 1 77 ? -5.035 13.232 10.015 1.00 65.88 77 LYS A CA 1
ATOM 610 C C . LYS A 1 77 ? -4.514 13.747 8.662 1.00 65.88 77 LYS A C 1
ATOM 612 O O . LYS A 1 77 ? -5.310 14.189 7.845 1.00 65.88 77 LYS A O 1
ATOM 617 N N . SER A 1 78 ? -3.201 13.698 8.426 1.00 73.00 78 SER A N 1
ATOM 618 C CA . SER A 1 78 ? -2.523 14.312 7.278 1.00 73.00 78 SER A CA 1
ATOM 619 C C . SER A 1 78 ? -1.614 13.332 6.512 1.00 73.00 78 SER A C 1
ATOM 621 O O . SER A 1 78 ? -0.520 13.695 6.076 1.00 73.00 78 SER A O 1
ATOM 623 N N . ASN A 1 79 ? -2.030 12.076 6.338 1.00 80.12 79 ASN A N 1
ATOM 624 C CA . ASN A 1 79 ? -1.250 11.105 5.563 1.00 80.12 79 ASN A CA 1
ATOM 625 C C . ASN A 1 79 ? -1.445 11.275 4.047 1.00 80.12 79 ASN A C 1
ATOM 627 O O . ASN A 1 79 ? -2.215 10.548 3.422 1.00 80.12 79 ASN A O 1
ATOM 631 N N . TYR A 1 80 ? -0.690 12.187 3.429 1.00 84.06 80 TYR A N 1
ATOM 632 C CA . TYR A 1 80 ? -0.721 12.379 1.970 1.00 84.06 80 TYR A CA 1
ATOM 633 C C . TYR A 1 80 ? -0.229 11.158 1.178 1.00 84.06 80 TYR A C 1
ATOM 635 O O . TYR A 1 80 ? -0.612 10.964 0.025 1.00 84.06 80 TYR A O 1
ATOM 643 N N . LEU A 1 81 ? 0.575 10.298 1.809 1.00 84.44 81 LEU A N 1
ATOM 644 C CA . LEU A 1 81 ? 1.057 9.048 1.215 1.00 84.44 81 LEU A CA 1
ATOM 645 C C . LEU A 1 81 ? -0.082 8.096 0.828 1.00 84.44 81 LEU A C 1
ATOM 647 O O . LEU A 1 81 ? 0.079 7.318 -0.109 1.00 84.44 81 LEU A O 1
ATOM 651 N N . VAL A 1 82 ? -1.245 8.197 1.482 1.00 83.06 82 VAL A N 1
ATOM 652 C CA . VAL A 1 82 ? -2.428 7.394 1.136 1.00 83.06 82 VAL A CA 1
ATOM 653 C C . VAL A 1 82 ? -2.894 7.696 -0.290 1.00 83.06 82 VAL A C 1
ATOM 655 O O . VAL A 1 82 ? -3.282 6.780 -1.014 1.00 83.06 82 VAL A O 1
ATOM 658 N N . TYR A 1 83 ? -2.796 8.952 -0.737 1.00 85.25 83 TYR A N 1
ATOM 659 C CA . TYR A 1 83 ? -3.178 9.333 -2.099 1.00 85.25 83 TYR A CA 1
ATOM 660 C C . TYR A 1 83 ? -2.203 8.779 -3.139 1.00 85.25 83 TYR A C 1
ATOM 662 O O . TYR A 1 83 ? -2.633 8.273 -4.173 1.00 85.25 83 TYR A O 1
ATOM 670 N N . VAL A 1 84 ? -0.900 8.805 -2.844 1.00 86.44 84 VAL A N 1
ATOM 671 C CA . VAL A 1 84 ? 0.134 8.225 -3.716 1.00 86.44 84 VAL A CA 1
ATOM 672 C C . VAL A 1 84 ? -0.046 6.713 -3.824 1.00 86.44 84 VAL A C 1
ATOM 674 O O . VAL A 1 84 ? -0.040 6.167 -4.925 1.00 86.44 84 VAL A O 1
ATOM 677 N N . GLN A 1 85 ? -0.271 6.032 -2.698 1.00 83.12 85 GLN A N 1
ATOM 678 C CA . GLN A 1 85 ? -0.529 4.594 -2.688 1.00 83.12 85 GLN A CA 1
ATOM 679 C C . GLN A 1 85 ? -1.804 4.244 -3.461 1.00 83.12 85 GLN A C 1
ATOM 681 O O . GLN A 1 85 ? -1.800 3.294 -4.237 1.00 83.12 85 GLN A O 1
ATOM 686 N N . SER A 1 86 ? -2.868 5.035 -3.307 1.00 81.19 86 SER A N 1
ATOM 687 C CA . SER A 1 86 ? -4.121 4.837 -4.045 1.00 81.19 86 SER A CA 1
ATOM 688 C C . SER A 1 86 ? -3.938 5.035 -5.552 1.00 81.19 86 SER A C 1
ATOM 690 O O . SER A 1 86 ? -4.493 4.270 -6.337 1.00 81.19 86 SER A O 1
ATOM 692 N N . ALA A 1 87 ? -3.117 6.004 -5.971 1.00 83.94 87 ALA A N 1
ATOM 693 C CA . ALA A 1 87 ? -2.772 6.197 -7.379 1.00 83.94 87 ALA A CA 1
ATOM 694 C C . ALA A 1 87 ? -1.959 5.014 -7.939 1.00 83.94 87 ALA A C 1
ATOM 696 O O . ALA A 1 87 ? -2.219 4.547 -9.047 1.00 83.94 87 ALA A O 1
ATOM 697 N N . LEU A 1 88 ? -1.012 4.486 -7.155 1.00 81.81 88 LEU A N 1
ATOM 698 C CA . LEU A 1 88 ? -0.200 3.320 -7.522 1.00 81.81 88 LEU A CA 1
ATOM 699 C C . LEU A 1 88 ? -0.987 2.002 -7.521 1.00 81.81 88 LEU A C 1
ATOM 701 O O . LEU A 1 88 ? -0.586 1.053 -8.192 1.00 81.81 88 LEU A O 1
ATOM 705 N N . ALA A 1 89 ? -2.100 1.931 -6.792 1.00 80.25 89 ALA A N 1
ATOM 706 C CA . ALA A 1 89 ? -2.908 0.723 -6.679 1.00 80.25 89 ALA A CA 1
ATOM 707 C C . ALA A 1 89 ? -3.665 0.354 -7.974 1.00 80.25 89 ALA A C 1
ATOM 709 O O . ALA A 1 89 ? -4.204 -0.746 -8.039 1.00 80.25 89 ALA A O 1
ATOM 710 N N . LEU A 1 90 ? -3.689 1.208 -9.015 1.00 71.94 90 LEU A N 1
ATOM 711 C CA . LEU A 1 90 ? -4.220 0.895 -10.361 1.00 71.94 90 LEU A CA 1
ATOM 712 C C . LEU A 1 90 ? -5.592 0.174 -10.338 1.00 71.94 90 LEU A C 1
ATOM 714 O O . LEU A 1 90 ? -5.804 -0.807 -11.049 1.00 71.94 90 LEU A O 1
ATOM 718 N N . PHE A 1 91 ? -6.518 0.639 -9.491 1.00 69.69 91 PHE A N 1
ATOM 719 C CA . PHE A 1 91 ? -7.859 0.053 -9.278 1.00 69.69 91 PHE A CA 1
ATOM 720 C C . PHE A 1 91 ? -7.892 -1.388 -8.738 1.00 69.69 91 PHE A C 1
ATOM 722 O O . PHE A 1 91 ? -8.936 -2.035 -8.748 1.00 69.69 91 PHE A O 1
ATOM 729 N N . THR A 1 92 ? -6.771 -1.898 -8.236 1.00 73.81 92 THR A N 1
ATOM 730 C CA . THR A 1 92 ? -6.646 -3.241 -7.673 1.00 73.81 92 THR A CA 1
ATOM 731 C C . THR A 1 92 ? -6.386 -3.173 -6.170 1.00 73.81 92 THR A C 1
ATOM 733 O O . THR A 1 92 ? -5.494 -2.466 -5.710 1.00 73.81 92 THR A O 1
ATOM 736 N N . SER A 1 93 ? -7.135 -3.952 -5.389 1.00 70.81 93 SER A N 1
ATOM 737 C CA . SER A 1 93 ? -6.928 -4.106 -3.945 1.00 70.81 93 SER A CA 1
ATOM 738 C C . SER A 1 93 ? -6.151 -5.384 -3.611 1.00 70.81 93 SER A C 1
ATOM 740 O O . SER A 1 93 ? -6.341 -6.422 -4.248 1.00 70.81 93 SER A O 1
ATOM 742 N N . GLY A 1 94 ? -5.318 -5.325 -2.568 1.00 78.62 94 GLY A N 1
ATOM 743 C CA . GLY A 1 94 ? -4.640 -6.494 -1.999 1.00 78.62 94 GLY A CA 1
ATOM 744 C C . GLY A 1 94 ? -3.297 -6.855 -2.658 1.00 78.62 94 GLY A C 1
ATOM 745 O O . GLY A 1 94 ? -2.699 -6.037 -3.350 1.00 78.62 94 GLY A O 1
ATOM 746 N N . PRO A 1 95 ? -2.794 -8.085 -2.459 1.00 78.31 95 PRO A N 1
ATOM 747 C CA . PRO A 1 95 ? -1.473 -8.526 -2.932 1.00 78.31 95 PRO A CA 1
ATOM 748 C C . PRO A 1 95 ? -1.220 -8.343 -4.439 1.00 78.31 95 PRO A C 1
ATOM 750 O O . PRO A 1 95 ? -0.075 -8.236 -4.875 1.00 78.31 95 PRO A O 1
ATOM 753 N N . LEU A 1 96 ? -2.286 -8.292 -5.244 1.00 79.12 96 LEU A N 1
ATOM 754 C CA . LEU A 1 96 ? -2.207 -8.208 -6.700 1.00 79.12 96 LEU A CA 1
ATOM 755 C C . LEU A 1 96 ? -1.614 -6.881 -7.202 1.00 79.12 96 LEU A C 1
ATOM 757 O O . LEU A 1 96 ? -0.906 -6.884 -8.209 1.00 79.12 96 LEU A O 1
ATOM 761 N N . TYR A 1 97 ? -1.841 -5.759 -6.511 1.00 83.44 97 TYR A N 1
ATOM 762 C CA . TYR A 1 97 ? -1.307 -4.474 -6.979 1.00 83.44 97 TYR A CA 1
ATOM 763 C C . TYR A 1 97 ? 0.226 -4.426 -6.848 1.00 83.44 97 TYR A C 1
ATOM 765 O O . TYR A 1 97 ? 0.908 -3.947 -7.755 1.00 83.44 97 TYR A O 1
ATOM 773 N N . TYR A 1 98 ? 0.784 -4.989 -5.767 1.00 83.50 98 TYR A N 1
ATOM 774 C CA . TYR A 1 98 ? 2.234 -5.095 -5.575 1.00 83.50 98 TYR A CA 1
ATOM 775 C C . TYR A 1 98 ? 2.884 -5.929 -6.678 1.00 83.50 98 TYR A C 1
ATOM 777 O O . TYR A 1 98 ? 3.945 -5.569 -7.183 1.00 83.50 98 TYR A O 1
ATOM 785 N N . PHE A 1 99 ? 2.226 -7.014 -7.092 1.00 80.44 99 PHE A N 1
ATOM 786 C CA . PHE A 1 99 ? 2.698 -7.850 -8.190 1.00 80.44 99 PHE A CA 1
ATOM 787 C C . PHE A 1 99 ? 2.765 -7.084 -9.515 1.00 80.44 99 PHE A C 1
ATOM 789 O O . PHE A 1 99 ? 3.775 -7.142 -10.217 1.00 80.44 99 PHE A O 1
ATOM 796 N N . ILE A 1 100 ? 1.712 -6.330 -9.847 1.00 80.44 100 ILE A N 1
ATOM 797 C CA . ILE A 1 100 ? 1.665 -5.526 -11.074 1.00 80.44 100 ILE A CA 1
ATOM 798 C C . ILE A 1 100 ? 2.772 -4.468 -11.052 1.00 80.44 100 ILE A C 1
ATOM 800 O O . ILE A 1 100 ? 3.546 -4.381 -12.007 1.00 80.44 100 ILE A O 1
ATOM 804 N N . LEU A 1 101 ? 2.908 -3.727 -9.950 1.00 85.06 101 LEU A N 1
ATOM 805 C CA . LEU A 1 101 ? 3.965 -2.725 -9.789 1.00 85.06 101 LEU A CA 1
ATOM 806 C C . LEU A 1 101 ? 5.364 -3.335 -9.921 1.00 85.06 101 LEU A C 1
ATOM 808 O O . LEU A 1 101 ? 6.206 -2.785 -10.631 1.00 85.06 101 LEU A O 1
ATOM 812 N N . PHE A 1 102 ? 5.608 -4.487 -9.292 1.00 84.38 102 PHE A N 1
ATOM 813 C CA . PHE A 1 102 ? 6.896 -5.170 -9.384 1.00 84.38 102 PHE A CA 1
ATOM 814 C C . PHE A 1 102 ? 7.190 -5.638 -10.812 1.00 84.38 102 PHE A C 1
ATOM 816 O O . PHE A 1 102 ? 8.308 -5.469 -11.292 1.00 84.38 102 PHE A O 1
ATOM 823 N N . SER A 1 103 ? 6.182 -6.144 -11.532 1.00 80.81 103 SER A N 1
ATOM 824 C CA . SER A 1 103 ? 6.343 -6.545 -12.933 1.00 80.81 103 SER A CA 1
ATOM 825 C C . SER A 1 103 ? 6.742 -5.364 -13.828 1.00 80.81 103 SER A C 1
ATOM 827 O O . SER A 1 103 ? 7.694 -5.476 -14.599 1.00 80.81 103 SER A O 1
ATOM 829 N N . ILE A 1 104 ? 6.114 -4.196 -13.651 1.00 83.56 104 ILE A N 1
ATOM 830 C CA . ILE A 1 104 ? 6.444 -2.974 -14.397 1.00 83.56 104 ILE A CA 1
ATOM 831 C C . ILE A 1 104 ? 7.855 -2.494 -14.040 1.00 83.56 104 ILE A C 1
ATOM 833 O O . ILE A 1 104 ? 8.648 -2.175 -14.924 1.00 83.56 104 ILE A O 1
ATOM 837 N N . CYS A 1 105 ? 8.193 -2.483 -12.749 1.00 86.56 105 CYS A N 1
ATOM 838 C CA . CYS A 1 105 ? 9.507 -2.059 -12.277 1.00 86.56 105 CYS A CA 1
ATOM 839 C C . CYS A 1 105 ? 10.623 -2.971 -12.815 1.00 86.56 105 CYS A C 1
ATOM 841 O O . CYS A 1 105 ? 11.622 -2.488 -13.350 1.00 86.56 105 CYS A O 1
ATOM 843 N N . SER A 1 106 ? 10.416 -4.291 -12.770 1.00 82.75 106 SER A N 1
ATOM 844 C CA . SER A 1 106 ? 11.354 -5.265 -13.335 1.00 82.75 106 SER A CA 1
ATOM 845 C C . SER A 1 106 ? 11.536 -5.083 -14.844 1.00 82.75 106 SER A C 1
ATOM 847 O O . SER A 1 106 ? 12.662 -5.148 -15.328 1.00 82.75 106 SER A O 1
ATOM 849 N N . TYR A 1 107 ? 10.471 -4.769 -15.591 1.00 82.62 107 TYR A N 1
ATOM 850 C CA . TYR A 1 107 ? 10.564 -4.512 -17.029 1.00 82.62 107 TYR A CA 1
ATOM 851 C C . TYR A 1 107 ? 11.468 -3.317 -17.339 1.00 82.62 107 TYR A C 1
ATOM 853 O O . TYR A 1 107 ? 12.362 -3.416 -18.179 1.00 82.62 107 TYR A O 1
ATOM 861 N N . ILE A 1 108 ? 11.268 -2.206 -16.625 1.00 86.12 108 ILE A N 1
ATOM 862 C CA . ILE A 1 108 ? 12.084 -0.997 -16.779 1.00 86.12 108 ILE A CA 1
ATOM 863 C C . ILE A 1 108 ? 13.547 -1.297 -16.428 1.00 86.12 108 ILE A C 1
ATOM 865 O O . ILE A 1 108 ? 14.453 -0.888 -17.155 1.00 86.12 108 ILE A O 1
ATOM 869 N N . PHE A 1 109 ? 13.786 -2.058 -15.358 1.00 85.81 109 PHE A N 1
ATOM 870 C CA . PHE A 1 109 ? 15.126 -2.475 -14.953 1.00 85.81 109 PHE A CA 1
ATOM 871 C C . PHE A 1 109 ? 15.830 -3.325 -16.024 1.00 85.81 109 PHE A C 1
ATOM 873 O O . PHE A 1 109 ? 16.970 -3.036 -16.394 1.00 85.81 109 PHE A O 1
ATOM 880 N N . TYR A 1 110 ? 15.152 -4.330 -16.586 1.00 81.00 110 TYR A N 1
ATOM 881 C CA . TYR A 1 110 ? 15.718 -5.149 -17.661 1.00 81.00 110 TYR A CA 1
ATOM 882 C C . TYR A 1 110 ? 15.962 -4.347 -18.945 1.00 81.00 110 TYR A C 1
ATOM 884 O O . TYR A 1 110 ? 16.955 -4.582 -19.637 1.00 81.00 110 TYR A O 1
ATOM 892 N N . LEU A 1 111 ? 15.109 -3.365 -19.249 1.00 82.88 111 LEU A N 1
ATOM 893 C CA . LEU A 1 111 ? 15.320 -2.459 -20.376 1.00 82.88 111 LEU A CA 1
ATOM 894 C C . LEU A 1 111 ? 16.577 -1.601 -20.167 1.00 82.88 111 LEU A C 1
ATOM 896 O O . LEU A 1 111 ? 17.407 -1.507 -21.074 1.00 82.88 111 LEU A O 1
ATOM 900 N N . ALA A 1 112 ? 16.782 -1.063 -18.964 1.00 86.19 112 ALA A N 1
ATOM 901 C CA . ALA A 1 112 ? 17.992 -0.319 -18.619 1.00 86.19 112 ALA A CA 1
ATOM 902 C C . ALA A 1 112 ? 19.264 -1.180 -18.742 1.00 86.19 112 ALA A C 1
ATOM 904 O O . ALA A 1 112 ? 20.252 -0.732 -19.324 1.00 86.19 112 ALA A O 1
ATOM 905 N N . LEU A 1 113 ? 19.226 -2.436 -18.277 1.00 83.06 113 LEU A N 1
ATOM 906 C CA . LEU A 1 113 ? 20.335 -3.384 -18.443 1.00 83.06 113 LEU A CA 1
ATOM 907 C C . LEU A 1 113 ? 20.642 -3.677 -19.917 1.00 83.06 113 LEU A C 1
ATOM 909 O O . LEU A 1 113 ? 21.811 -3.736 -20.296 1.00 83.06 113 LEU A O 1
ATOM 913 N N . SER A 1 114 ? 19.613 -3.826 -20.757 1.00 78.38 114 SER A N 1
ATOM 914 C CA . SER A 1 114 ? 19.813 -4.071 -22.191 1.00 78.38 114 SER A CA 1
ATOM 915 C C . SER A 1 114 ? 20.498 -2.892 -22.891 1.00 78.38 114 SER A C 1
ATOM 917 O O . SER A 1 114 ? 21.445 -3.094 -23.647 1.00 78.38 114 SER A O 1
ATOM 919 N N . MET A 1 115 ? 20.110 -1.657 -22.556 1.00 77.94 115 MET A N 1
ATOM 920 C CA . MET A 1 115 ? 20.737 -0.450 -23.106 1.00 77.94 115 MET A CA 1
ATOM 921 C C . MET A 1 115 ? 22.181 -0.275 -22.621 1.00 77.94 115 MET A C 1
ATOM 923 O O . MET A 1 115 ? 23.050 0.166 -23.375 1.00 77.94 115 MET A O 1
ATOM 927 N N . LEU A 1 116 ? 22.456 -0.650 -21.370 1.00 81.44 116 LEU A N 1
ATOM 928 C CA . LEU A 1 116 ? 23.809 -0.657 -20.822 1.00 81.44 116 LEU A CA 1
ATOM 929 C C . LEU A 1 116 ? 24.704 -1.671 -21.552 1.00 81.44 116 LEU A C 1
ATOM 931 O O . LEU A 1 116 ? 25.829 -1.332 -21.920 1.00 81.44 116 LEU A O 1
ATOM 935 N N . MET A 1 117 ? 24.200 -2.877 -21.828 1.00 72.94 117 MET A N 1
ATOM 936 C CA . MET A 1 117 ? 24.926 -3.876 -22.619 1.00 72.94 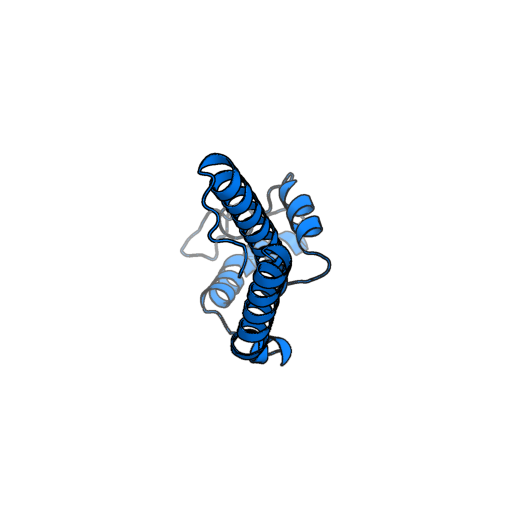117 MET A CA 1
ATOM 937 C C . MET A 1 117 ? 25.220 -3.398 -24.043 1.00 72.94 117 MET A C 1
ATOM 939 O O . MET A 1 117 ? 26.354 -3.534 -24.502 1.00 72.94 117 MET A O 1
ATOM 943 N N . ASP A 1 118 ? 24.254 -2.763 -24.711 1.00 74.19 118 ASP A N 1
ATOM 944 C CA . ASP A 1 118 ? 24.452 -2.199 -26.052 1.00 74.19 118 ASP A CA 1
ATOM 945 C C . ASP A 1 118 ? 25.526 -1.094 -26.065 1.00 74.19 118 ASP A C 1
ATOM 947 O O . ASP A 1 118 ? 26.299 -0.981 -27.020 1.00 74.19 118 ASP A O 1
ATOM 951 N N . SER A 1 119 ? 25.606 -0.278 -25.009 1.00 75.38 119 SER A N 1
ATOM 952 C CA . SER A 1 119 ? 26.639 0.756 -24.855 1.00 75.38 119 SER A CA 1
ATOM 953 C C . SER A 1 119 ? 28.033 0.154 -24.639 1.00 75.38 119 SER A C 1
ATOM 955 O O . SER A 1 119 ? 29.002 0.564 -25.281 1.00 75.38 119 SER A O 1
ATOM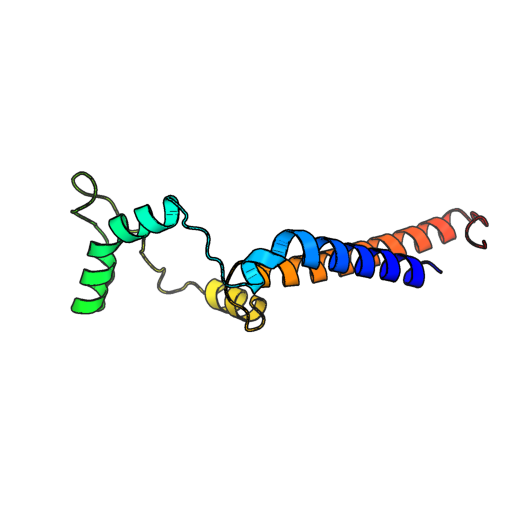 957 N N . ILE A 1 120 ? 28.139 -0.876 -23.796 1.00 73.75 120 ILE A N 1
ATOM 958 C CA . ILE A 1 120 ? 29.395 -1.597 -23.542 1.00 73.75 120 ILE A CA 1
ATOM 959 C C . ILE A 1 120 ? 29.881 -2.305 -24.813 1.00 73.75 120 ILE A C 1
ATOM 961 O O . ILE A 1 120 ? 31.058 -2.202 -25.159 1.00 73.75 120 ILE A O 1
ATOM 965 N N . CYS A 1 121 ? 28.981 -2.963 -25.549 1.00 62.97 121 CYS A N 1
ATOM 966 C CA . CYS A 1 121 ? 29.303 -3.635 -26.808 1.00 62.97 121 CYS A CA 1
ATOM 967 C C . CYS A 1 121 ? 29.860 -2.644 -27.851 1.00 62.97 121 CYS A C 1
ATOM 969 O O . CYS A 1 121 ? 30.839 -2.931 -28.545 1.00 62.97 121 CYS A O 1
ATOM 971 N N . ARG A 1 122 ? 29.302 -1.425 -27.888 1.00 68.62 122 ARG A N 1
ATOM 972 C CA . ARG A 1 122 ? 29.755 -0.331 -28.760 1.00 68.62 122 ARG A CA 1
ATOM 973 C C . ARG A 1 122 ? 31.112 0.245 -28.337 1.00 68.62 122 ARG A C 1
ATOM 975 O O . ARG A 1 122 ? 31.933 0.528 -29.204 1.00 68.62 122 ARG A O 1
ATOM 982 N N . SER A 1 123 ? 31.363 0.374 -27.032 1.00 72.75 123 SER A N 1
ATOM 983 C CA . SER A 1 123 ? 32.625 0.897 -26.482 1.00 72.75 123 SER A CA 1
ATOM 984 C C . SER A 1 123 ? 33.803 -0.068 -26.625 1.00 72.75 123 SER A C 1
ATOM 986 O O . SER A 1 123 ? 34.914 0.374 -26.900 1.00 72.75 123 SER A O 1
ATOM 988 N N . TYR A 1 124 ? 33.584 -1.380 -26.492 1.00 70.81 124 TYR A N 1
ATOM 989 C CA . TYR A 1 124 ? 34.661 -2.375 -26.606 1.00 70.81 124 TYR A CA 1
ATOM 990 C C . TYR A 1 124 ? 34.842 -2.954 -28.018 1.00 70.81 124 TYR A C 1
ATOM 992 O O . TYR A 1 124 ? 35.680 -3.835 -28.203 1.00 70.81 124 TYR A O 1
ATOM 1000 N N . LYS A 1 125 ? 34.092 -2.467 -29.025 1.00 62.94 125 LYS A N 1
ATOM 1001 C CA . LYS A 1 125 ? 34.172 -2.914 -30.435 1.00 62.94 125 LYS A CA 1
ATOM 1002 C C . LYS A 1 125 ? 34.159 -4.448 -30.579 1.00 62.94 125 LYS A C 1
ATOM 1004 O O . LYS A 1 125 ? 34.747 -5.010 -31.501 1.00 62.94 125 LYS A O 1
ATOM 1009 N N . LEU A 1 126 ? 33.498 -5.131 -29.645 1.00 57.28 126 LEU A N 1
ATOM 1010 C CA . LEU A 1 126 ? 33.380 -6.581 -29.626 1.00 57.28 126 LEU A CA 1
ATOM 1011 C C . LEU A 1 126 ? 32.332 -6.962 -30.673 1.00 57.28 126 LEU A C 1
ATOM 1013 O O . LEU A 1 126 ? 31.134 -6.886 -30.427 1.00 57.28 126 LEU A O 1
ATOM 1017 N N . CYS A 1 127 ? 32.795 -7.371 -31.856 1.00 51.38 127 CYS A N 1
ATOM 1018 C CA . CYS A 1 127 ? 31.984 -7.842 -32.989 1.00 51.38 127 CYS A CA 1
ATOM 1019 C C . CYS A 1 127 ? 31.224 -9.163 -32.723 1.00 51.38 127 CYS A C 1
ATOM 1021 O O . CYS A 1 127 ? 30.837 -9.841 -33.666 1.00 51.38 127 CYS A O 1
ATOM 1023 N N . LEU A 1 128 ? 31.007 -9.551 -31.463 1.00 56.41 128 LEU A N 1
ATOM 1024 C CA . LEU A 1 128 ? 30.380 -10.824 -31.086 1.00 56.41 128 LEU A CA 1
ATOM 1025 C C . LEU A 1 128 ? 28.842 -10.763 -30.991 1.00 56.41 128 LEU A C 1
ATOM 1027 O O . LEU A 1 128 ? 28.226 -11.762 -30.652 1.00 56.41 128 LEU A O 1
ATOM 1031 N N . CYS A 1 129 ? 28.206 -9.625 -31.294 1.00 48.84 129 CYS A N 1
ATOM 1032 C CA . CYS A 1 129 ? 26.740 -9.475 -31.256 1.00 48.84 129 CYS A CA 1
ATOM 1033 C C . CYS A 1 129 ? 26.031 -9.655 -32.616 1.00 48.84 129 CYS A C 1
ATOM 1035 O O . CYS A 1 129 ? 24.875 -9.250 -32.743 1.00 48.84 129 CYS A O 1
ATOM 1037 N N . HIS A 1 130 ? 26.697 -10.218 -33.631 1.00 39.03 130 HIS A N 1
ATOM 1038 C CA . HIS A 1 130 ? 26.091 -10.501 -34.941 1.00 39.03 130 HIS A CA 1
ATOM 1039 C C . HIS A 1 130 ? 25.876 -12.006 -35.196 1.00 39.03 130 HIS A C 1
ATOM 1041 O O . HIS A 1 130 ? 26.040 -12.462 -36.324 1.00 39.03 130 HIS A O 1
ATOM 1047 N N . GLU A 1 131 ? 25.480 -12.767 -34.175 1.00 38.97 131 GLU A N 1
ATOM 1048 C CA . GLU A 1 131 ? 24.773 -14.050 -34.336 1.00 38.97 131 GLU A CA 1
ATOM 1049 C C . GLU A 1 131 ? 23.691 -14.204 -33.260 1.00 38.97 131 GLU A C 1
ATOM 1051 O O . GLU A 1 131 ? 23.941 -13.790 -32.102 1.00 38.97 131 GLU A O 1
#